Protein AF-A0A268TTD3-F1 (afdb_monomer_lite)

Foldseek 3Di:
DPPPVVLVVLQVCVVVVHAFEAEAAPPPVVVVVCVVVVSHDYYAYDDPDPPHPVNVVVCCVVVPD

Secondary structure (DSSP, 8-state):
---HHHHHHHHHHHHTT---EEEESS-HHHHHHHHHTT--SEEEES--STTSHHHHHHHHHHT--

Structure (mmCIF, N/CA/C/O backbone):
data_AF-A0A268TTD3-F1
#
_entry.id   AF-A0A268TTD3-F1
#
loop_
_atom_site.group_PDB
_atom_site.id
_atom_site.type_symbol
_atom_site.label_atom_id
_atom_site.label_alt_id
_atom_site.label_comp_id
_atom_site.label_asym_id
_atom_site.label_entity_id
_atom_site.label_seq_id
_atom_site.pdbx_PDB_ins_code
_atom_site.Cartn_x
_atom_site.Cartn_y
_atom_site.Cartn_z
_atom_site.occupancy
_atom_site.B_iso_or_equiv
_atom_site.auth_seq_id
_atom_site.auth_comp_id
_atom_site.auth_asym_id
_atom_site.auth_atom_id
_atom_site.pdbx_PDB_model_num
ATOM 1 N N . MET A 1 1 ? 3.453 18.167 -4.161 1.00 46.19 1 MET A N 1
ATOM 2 C CA . MET A 1 1 ? 2.323 18.367 -3.231 1.00 46.19 1 MET A CA 1
ATOM 3 C C . MET A 1 1 ? 1.283 17.320 -3.599 1.00 46.19 1 MET A C 1
ATOM 5 O O . MET A 1 1 ? 0.839 17.335 -4.733 1.00 46.19 1 MET A O 1
ATOM 9 N N . MET A 1 2 ? 0.999 16.345 -2.734 1.00 52.72 2 MET A N 1
ATOM 10 C CA . MET A 1 2 ? -0.106 15.406 -2.970 1.00 52.72 2 MET A CA 1
ATOM 11 C C . MET A 1 2 ? -1.390 16.196 -2.702 1.00 52.72 2 MET A C 1
ATOM 13 O O . MET A 1 2 ? -1.531 16.749 -1.608 1.00 52.72 2 MET A O 1
ATOM 17 N N . GLU A 1 3 ? -2.241 16.376 -3.710 1.00 53.31 3 GLU A N 1
ATOM 18 C CA . GLU A 1 3 ? -3.403 17.259 -3.605 1.00 53.31 3 GLU A CA 1
ATOM 19 C C . GLU A 1 3 ? -4.291 16.844 -2.424 1.00 53.31 3 GLU A C 1
ATOM 21 O O . GLU A 1 3 ? -4.624 15.672 -2.240 1.00 53.31 3 GLU A O 1
ATOM 26 N N . LYS A 1 4 ? -4.668 17.824 -1.590 1.00 58.38 4 LYS A N 1
ATOM 27 C CA . LYS A 1 4 ? -5.471 17.651 -0.360 1.00 58.38 4 LYS A CA 1
ATOM 28 C C . LYS A 1 4 ? -6.741 16.811 -0.567 1.00 58.38 4 LYS A C 1
ATOM 30 O O . LYS A 1 4 ? -7.265 16.266 0.403 1.00 58.38 4 LYS A O 1
ATOM 35 N N . GLN A 1 5 ? -7.236 16.725 -1.797 1.00 52.28 5 GLN A N 1
ATOM 36 C CA . GLN A 1 5 ? -8.433 15.990 -2.182 1.00 52.28 5 GLN A CA 1
ATOM 37 C C . GLN A 1 5 ? -8.238 14.467 -2.152 1.00 52.28 5 GLN A C 1
ATOM 39 O O . GLN A 1 5 ? -9.070 13.767 -1.578 1.00 52.28 5 GLN A O 1
ATOM 44 N N . THR A 1 6 ? -7.117 13.947 -2.655 1.00 59.41 6 THR A N 1
ATOM 45 C CA . THR A 1 6 ? -6.803 12.503 -2.633 1.00 59.41 6 THR A CA 1
ATOM 46 C C . THR A 1 6 ? -6.659 11.986 -1.200 1.00 59.41 6 THR A C 1
ATOM 48 O O . THR A 1 6 ? -7.156 10.918 -0.854 1.00 59.41 6 THR A O 1
ATOM 51 N N . TYR A 1 7 ? -6.080 12.801 -0.315 1.00 64.00 7 TYR A N 1
ATOM 52 C CA . TYR A 1 7 ? -5.948 12.479 1.107 1.00 64.00 7 TYR A CA 1
ATOM 53 C C . TYR A 1 7 ? -7.301 12.346 1.833 1.00 64.00 7 TYR A C 1
ATOM 55 O O . TYR A 1 7 ? -7.454 11.491 2.707 1.00 64.00 7 TYR A O 1
ATOM 63 N N . ARG A 1 8 ? -8.294 13.175 1.481 1.00 60.09 8 ARG A N 1
ATOM 64 C CA . ARG A 1 8 ? -9.633 13.110 2.092 1.00 60.09 8 ARG A CA 1
ATOM 65 C C . ARG A 1 8 ? -10.372 11.829 1.705 1.00 60.09 8 ARG A C 1
ATOM 67 O O . ARG 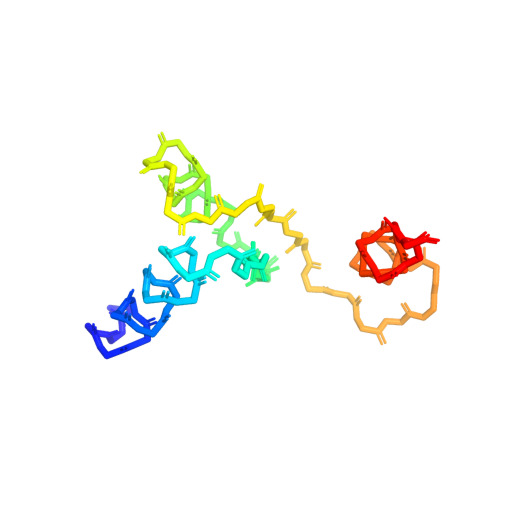A 1 8 ? -11.003 11.235 2.571 1.00 60.09 8 ARG A O 1
ATOM 74 N N . GLN A 1 9 ? -10.228 11.386 0.456 1.00 60.34 9 GLN A N 1
ATOM 75 C CA . GLN A 1 9 ? -10.863 10.163 -0.043 1.00 60.34 9 GLN A CA 1
ATOM 76 C C . GLN A 1 9 ? -10.312 8.909 0.650 1.00 60.34 9 GLN A C 1
ATOM 78 O O . GLN A 1 9 ? -11.082 8.107 1.165 1.00 60.34 9 GLN A O 1
ATOM 83 N N . MET A 1 10 ? -8.985 8.785 0.778 1.00 67.12 10 MET A N 1
ATOM 84 C CA . MET A 1 10 ? -8.371 7.637 1.468 1.00 67.12 10 MET A CA 1
ATOM 85 C C . MET A 1 10 ? -8.767 7.556 2.949 1.00 67.12 10 MET A C 1
ATOM 87 O O . MET A 1 10 ? -8.999 6.469 3.474 1.00 67.12 10 MET A O 1
ATOM 91 N N . LYS A 1 11 ? -8.876 8.708 3.625 1.00 62.91 11 LYS A N 1
ATOM 92 C CA . LYS A 1 11 ? -9.303 8.759 5.029 1.00 62.91 11 LYS A CA 1
ATOM 93 C C . LYS A 1 11 ? -10.757 8.301 5.203 1.00 62.91 11 LYS A C 1
ATOM 95 O O . LYS A 1 11 ? -11.024 7.577 6.156 1.00 62.91 11 LYS A O 1
ATOM 100 N N . ALA A 1 12 ? -11.654 8.717 4.306 1.00 61.03 12 ALA A N 1
ATOM 101 C CA . ALA A 1 12 ? -13.067 8.336 4.340 1.00 61.03 12 ALA A CA 1
ATOM 102 C C . ALA A 1 12 ? -13.250 6.822 4.146 1.00 61.03 12 ALA A C 1
ATOM 104 O O . ALA A 1 12 ? -13.871 6.169 4.981 1.00 61.03 12 ALA A O 1
ATOM 105 N N . ILE A 1 13 ? -12.589 6.252 3.132 1.00 65.44 13 ILE A N 1
ATOM 106 C CA . ILE A 1 13 ? -12.614 4.807 2.854 1.00 65.44 13 ILE A CA 1
ATOM 107 C C . ILE A 1 13 ? -12.188 4.011 4.092 1.00 65.44 13 ILE A C 1
ATOM 109 O O . ILE A 1 13 ? -12.860 3.064 4.488 1.00 65.44 13 ILE A O 1
ATOM 113 N N . LYS A 1 14 ? -11.104 4.428 4.757 1.00 68.00 14 LYS A N 1
ATOM 114 C CA . LYS A 1 14 ? -10.620 3.740 5.957 1.00 68.00 14 LYS A CA 1
ATOM 115 C C . LYS A 1 14 ? -11.583 3.844 7.145 1.00 68.00 14 LYS A C 1
ATOM 117 O O . LYS A 1 14 ? -11.709 2.884 7.900 1.00 68.00 14 LYS A O 1
ATOM 122 N N . SER A 1 15 ? -12.246 4.988 7.341 1.00 66.19 15 SER A N 1
ATOM 123 C CA . SER A 1 15 ? -13.224 5.146 8.431 1.00 66.19 15 SER A CA 1
ATOM 124 C C . SER A 1 15 ? -14.496 4.322 8.237 1.00 66.19 15 SER A C 1
ATOM 126 O O . SER A 1 15 ? -15.152 4.003 9.222 1.00 66.19 15 SER A O 1
ATOM 128 N N . GLU A 1 16 ? -14.815 3.951 6.999 1.00 75.19 16 GLU A N 1
ATOM 129 C CA . GLU A 1 16 ? -15.983 3.135 6.642 1.00 75.19 16 GLU A CA 1
ATOM 130 C C . GLU A 1 16 ? -15.665 1.625 6.614 1.00 75.19 16 GLU A C 1
ATOM 132 O O . GLU A 1 16 ? -16.485 0.823 6.182 1.00 75.19 16 GLU A O 1
ATOM 137 N N . GLY A 1 17 ? -14.477 1.218 7.085 1.00 75.56 17 GLY A N 1
ATOM 138 C CA . G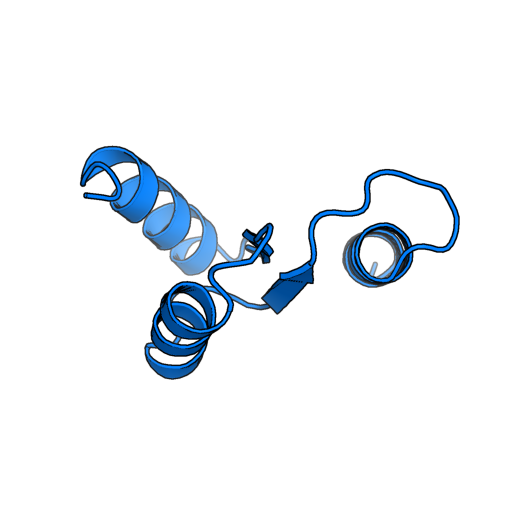LY A 1 17 ? -14.037 -0.183 7.101 1.00 75.56 17 GLY A CA 1
ATOM 139 C C . GLY A 1 17 ? -13.368 -0.654 5.806 1.00 75.56 17 GLY A C 1
ATOM 140 O O . GLY A 1 17 ? -12.934 -1.800 5.722 1.00 75.56 17 GLY A O 1
ATOM 141 N N . GLY A 1 18 ? -13.224 0.228 4.815 1.00 83.62 18 GLY A N 1
ATOM 142 C CA . GLY A 1 18 ? -12.518 -0.058 3.574 1.00 83.62 18 GLY A CA 1
ATOM 143 C C . GLY A 1 18 ? -11.007 -0.210 3.767 1.00 83.62 18 GLY A C 1
ATOM 144 O O . GLY A 1 18 ? -10.380 0.415 4.630 1.00 83.62 18 GLY A O 1
ATOM 145 N N . ILE A 1 19 ? -10.400 -1.039 2.920 1.00 88.38 19 ILE A N 1
ATOM 146 C CA . ILE A 1 19 ? -8.955 -1.264 2.898 1.00 88.38 19 ILE A CA 1
ATOM 147 C C . ILE A 1 19 ? -8.320 -0.329 1.870 1.00 88.38 19 ILE A C 1
ATOM 149 O O . 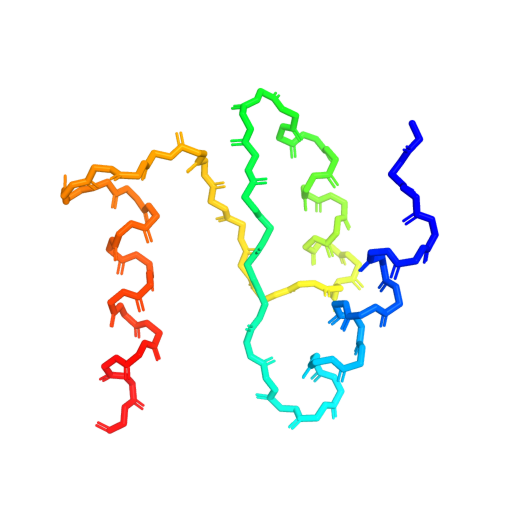ILE A 1 19 ? -8.742 -0.255 0.721 1.00 88.38 19 ILE A O 1
ATOM 153 N N . SER A 1 20 ? -7.276 0.387 2.284 1.00 90.12 20 SER A N 1
ATOM 154 C CA . SER A 1 20 ? -6.541 1.332 1.442 1.00 90.12 20 SER A CA 1
ATOM 155 C C . SER A 1 20 ? -5.071 0.935 1.296 1.00 90.12 20 SER A C 1
ATOM 157 O O . SER A 1 20 ? -4.392 0.616 2.279 1.00 90.12 20 SER A O 1
ATOM 159 N N . ILE A 1 21 ? -4.571 0.991 0.060 1.00 91.69 21 ILE A N 1
ATOM 160 C CA . ILE A 1 21 ? -3.183 0.686 -0.303 1.00 91.69 21 ILE A CA 1
ATOM 161 C C . ILE A 1 21 ? -2.560 1.944 -0.911 1.00 91.69 21 ILE A C 1
ATOM 163 O O . ILE A 1 21 ? -3.085 2.489 -1.880 1.00 91.69 21 ILE A O 1
ATOM 167 N N . ALA A 1 22 ? -1.441 2.420 -0.361 1.00 91.69 22 ALA A N 1
ATOM 168 C CA . ALA A 1 22 ? -0.653 3.461 -1.019 1.00 91.69 22 ALA A CA 1
ATOM 169 C C . ALA A 1 22 ? 0.371 2.828 -1.969 1.00 91.69 22 ALA A C 1
ATOM 171 O O . ALA A 1 22 ? 1.345 2.218 -1.520 1.00 91.69 22 ALA A O 1
ATOM 172 N N . VAL A 1 23 ? 0.158 3.002 -3.273 1.00 92.50 23 VAL A N 1
ATOM 173 C CA . VAL A 1 23 ? 1.070 2.523 -4.318 1.00 92.50 23 VAL A CA 1
ATOM 174 C C . VAL A 1 23 ? 2.103 3.605 -4.643 1.00 92.50 23 VAL A C 1
ATOM 176 O O . VAL A 1 23 ? 1.743 4.775 -4.784 1.00 92.50 23 VAL A O 1
ATOM 179 N N . TYR A 1 24 ? 3.384 3.242 -4.729 1.00 91.81 24 TYR A N 1
ATOM 180 C CA . TYR A 1 24 ? 4.477 4.190 -4.982 1.00 91.81 24 TYR A CA 1
ATOM 181 C C . TYR A 1 24 ? 5.484 3.681 -6.011 1.00 91.81 24 TYR A C 1
ATOM 183 O O . TYR A 1 24 ? 5.774 2.496 -6.067 1.00 91.81 24 TYR A O 1
ATOM 191 N N . ASP A 1 25 ? 6.063 4.594 -6.781 1.00 88.19 25 ASP A N 1
ATOM 192 C CA . ASP A 1 25 ? 7.164 4.333 -7.710 1.00 88.19 25 ASP A CA 1
ATOM 193 C C . ASP A 1 25 ? 8.512 4.264 -6.963 1.00 88.19 25 ASP A C 1
ATOM 195 O O . ASP A 1 25 ? 9.011 3.187 -6.639 1.00 88.19 25 ASP A O 1
ATOM 199 N N . ASP A 1 26 ? 9.034 5.425 -6.574 1.00 86.31 26 ASP A N 1
ATOM 200 C CA . ASP A 1 26 ? 10.326 5.632 -5.921 1.00 86.31 26 ASP A CA 1
ATOM 201 C C . ASP A 1 26 ? 10.168 6.381 -4.584 1.00 86.31 26 ASP A C 1
ATOM 203 O O . ASP A 1 26 ? 11.089 6.482 -3.769 1.00 86.31 26 ASP A O 1
ATOM 207 N N . LYS A 1 27 ? 8.966 6.904 -4.300 1.00 83.50 27 LYS A N 1
ATOM 208 C CA . LYS A 1 27 ? 8.680 7.756 -3.130 1.00 83.50 27 LYS A CA 1
ATOM 209 C C . LYS A 1 27 ? 8.330 6.972 -1.861 1.00 83.50 27 LYS A C 1
ATOM 211 O O . LYS A 1 27 ? 7.389 7.328 -1.145 1.00 83.50 27 LYS A O 1
ATOM 216 N N . ILE A 1 28 ? 9.133 5.965 -1.512 1.00 88.94 28 ILE A N 1
ATOM 217 C CA . ILE A 1 28 ? 8.893 5.098 -0.342 1.00 88.94 28 ILE A CA 1
ATOM 218 C C . ILE A 1 28 ? 8.738 5.885 0.974 1.00 88.94 28 ILE A C 1
ATOM 220 O O . ILE A 1 28 ? 7.880 5.582 1.802 1.00 88.94 28 ILE A O 1
ATOM 224 N N . LYS A 1 29 ? 9.512 6.965 1.158 1.00 89.56 29 LYS A N 1
ATOM 225 C CA . LYS A 1 29 ? 9.467 7.792 2.378 1.00 89.56 29 LYS A CA 1
ATOM 226 C C . LYS A 1 29 ? 8.097 8.442 2.598 1.00 89.56 29 LYS A C 1
ATOM 228 O O . LYS A 1 29 ? 7.638 8.527 3.734 1.00 89.56 29 LYS A O 1
ATOM 233 N N . ALA A 1 30 ? 7.432 8.885 1.529 1.00 86.00 30 ALA A N 1
ATOM 234 C CA . ALA A 1 30 ? 6.134 9.545 1.633 1.00 86.00 30 ALA A CA 1
ATOM 235 C C . ALA A 1 30 ? 5.041 8.562 2.076 1.00 86.00 30 ALA A C 1
ATOM 237 O O . ALA A 1 30 ? 4.259 8.876 2.972 1.00 86.00 30 ALA A O 1
ATOM 238 N N . VAL A 1 31 ? 5.023 7.353 1.509 1.00 88.38 31 VAL A N 1
ATOM 239 C CA . VAL A 1 31 ? 4.028 6.332 1.868 1.00 88.38 31 VAL A CA 1
ATOM 240 C C . V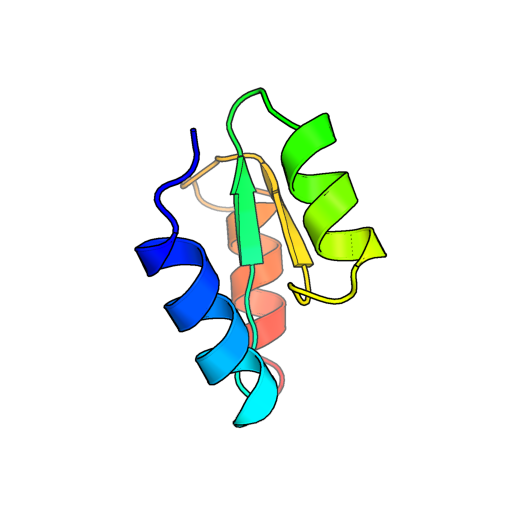AL A 1 31 ? 4.279 5.721 3.246 1.00 88.38 31 VAL A C 1
ATOM 242 O O . VAL A 1 31 ? 3.323 5.428 3.960 1.00 88.38 31 VAL A O 1
ATOM 245 N N . GLN A 1 32 ? 5.537 5.626 3.692 1.00 90.62 32 GLN A N 1
ATOM 246 C CA . GLN A 1 32 ? 5.853 5.208 5.062 1.00 90.62 32 GLN A CA 1
ATOM 247 C C . GLN A 1 32 ? 5.274 6.167 6.107 1.00 90.62 32 GLN A C 1
ATOM 249 O O . GLN A 1 32 ? 4.815 5.723 7.157 1.00 90.62 32 GLN A O 1
ATOM 254 N N . ILE A 1 33 ? 5.259 7.476 5.831 1.00 90.50 33 ILE A N 1
ATOM 255 C CA . ILE A 1 33 ? 4.612 8.456 6.715 1.00 90.50 33 ILE A CA 1
ATOM 256 C C . ILE A 1 33 ? 3.105 8.191 6.788 1.00 90.50 33 ILE A C 1
ATOM 258 O O . ILE A 1 33 ? 2.539 8.228 7.879 1.00 90.50 33 ILE A O 1
ATOM 262 N N . LEU A 1 34 ? 2.456 7.884 5.660 1.00 87.44 34 LEU A N 1
ATOM 263 C CA . LEU A 1 34 ? 1.025 7.560 5.631 1.00 87.44 34 LEU A CA 1
ATOM 264 C C . LEU A 1 34 ? 0.713 6.308 6.455 1.00 87.44 34 LEU A C 1
ATOM 266 O O . LEU A 1 34 ? -0.244 6.314 7.231 1.00 87.44 34 LEU A O 1
ATOM 270 N N . LEU A 1 35 ? 1.539 5.268 6.328 1.00 90.38 35 LEU A N 1
ATOM 271 C CA . LEU A 1 35 ? 1.393 4.035 7.097 1.00 90.38 35 LEU A CA 1
ATOM 272 C C . LEU A 1 35 ? 1.580 4.288 8.600 1.00 90.38 35 LEU A C 1
ATOM 274 O O . LEU A 1 35 ? 0.721 3.920 9.394 1.00 90.38 35 LEU A O 1
ATOM 278 N N . LYS A 1 36 ? 2.644 5.006 8.992 1.00 90.50 36 LYS A N 1
ATOM 279 C CA . LYS A 1 36 ? 2.917 5.373 10.396 1.00 90.50 36 LYS A CA 1
ATOM 280 C C . LYS A 1 36 ? 1.813 6.222 11.019 1.00 90.50 36 LYS A C 1
ATOM 282 O O . LYS A 1 36 ? 1.510 6.076 12.194 1.00 90.50 36 LYS A O 1
ATOM 287 N N . GLN A 1 37 ? 1.201 7.105 10.234 1.00 89.12 37 GLN A N 1
ATOM 288 C CA . GLN A 1 37 ? 0.070 7.927 10.669 1.00 89.12 37 GLN A CA 1
ATOM 289 C C . GLN A 1 37 ? -1.260 7.158 10.666 1.00 89.12 37 GLN A C 1
ATOM 291 O O . GLN A 1 37 ? -2.313 7.770 10.835 1.00 89.12 37 GLN A O 1
ATOM 296 N N . ASN A 1 38 ? -1.225 5.840 10.438 1.00 86.38 38 ASN A N 1
ATOM 297 C CA . ASN A 1 38 ? -2.389 4.973 10.319 1.00 86.38 38 ASN A CA 1
ATOM 298 C C . ASN A 1 38 ? -3.416 5.507 9.300 1.00 86.38 38 ASN A C 1
ATOM 300 O O . ASN A 1 38 ? -4.621 5.330 9.464 1.00 86.38 38 ASN A O 1
ATOM 304 N N . LYS A 1 39 ? -2.955 6.170 8.234 1.00 85.00 39 LYS A N 1
ATOM 305 C CA . LYS A 1 39 ? -3.817 6.747 7.187 1.00 85.00 39 LYS A CA 1
ATOM 306 C C . LYS A 1 39 ? -4.15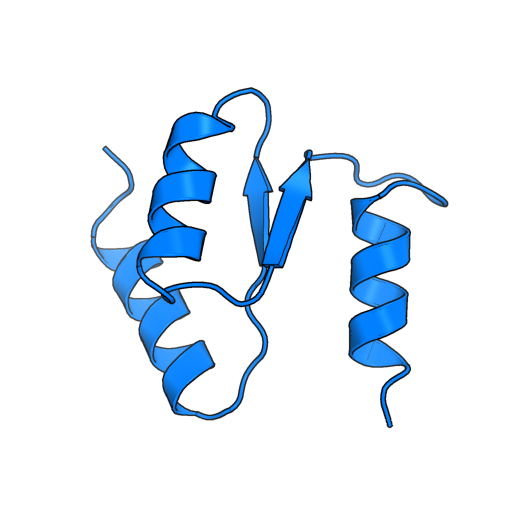3 5.759 6.084 1.00 85.00 39 LYS A C 1
ATOM 308 O O . LYS A 1 39 ? -5.167 5.929 5.424 1.00 85.00 39 LYS A O 1
ATOM 313 N N . VAL A 1 40 ? -3.309 4.746 5.911 1.00 89.94 40 VAL A N 1
ATOM 314 C CA . VAL A 1 40 ? -3.515 3.630 4.982 1.00 89.94 40 VAL A CA 1
ATOM 315 C C . VAL A 1 40 ? -3.388 2.301 5.714 1.00 89.94 40 VAL A C 1
ATOM 317 O O . VAL A 1 40 ? -2.949 2.283 6.866 1.00 89.94 40 VAL A O 1
ATOM 320 N N . ASN A 1 41 ? -3.836 1.209 5.104 1.00 91.88 41 ASN A N 1
ATOM 321 C CA . ASN A 1 41 ? -3.717 -0.138 5.671 1.00 91.88 41 ASN A CA 1
ATOM 322 C C . ASN A 1 41 ? -2.413 -0.795 5.214 1.00 91.88 41 ASN A C 1
ATOM 324 O O . ASN A 1 41 ? -1.718 -1.407 6.019 1.00 91.88 41 ASN A O 1
ATOM 328 N N . TYR A 1 42 ? -2.066 -0.602 3.940 1.00 93.19 42 TYR A N 1
ATOM 329 C CA . TYR A 1 42 ? -0.892 -1.196 3.315 1.00 93.19 42 TYR A CA 1
ATOM 330 C C . TYR A 1 42 ? -0.165 -0.189 2.423 1.00 93.19 42 TYR A C 1
ATOM 332 O O . TYR A 1 42 ? -0.708 0.850 2.034 1.00 93.19 42 TYR A O 1
ATOM 340 N N . ILE A 1 43 ? 1.079 -0.514 2.086 1.00 94.00 43 ILE A N 1
ATOM 341 C CA . ILE A 1 43 ? 1.869 0.178 1.068 1.00 94.00 43 ILE A CA 1
ATOM 342 C C . ILE A 1 43 ? 2.449 -0.875 0.127 1.00 94.00 43 ILE A C 1
ATOM 344 O O . ILE A 1 43 ? 2.794 -1.963 0.581 1.00 94.00 43 ILE A O 1
ATOM 348 N N . ALA A 1 44 ? 2.576 -0.556 -1.155 1.00 94.56 44 ALA A N 1
ATOM 349 C CA . ALA A 1 44 ? 3.146 -1.465 -2.147 1.00 94.56 44 ALA A CA 1
ATOM 350 C C . ALA A 1 44 ? 3.880 -0.678 -3.233 1.00 94.56 44 ALA A C 1
ATOM 352 O O . ALA A 1 44 ? 3.480 0.437 -3.575 1.00 94.56 44 ALA A O 1
ATOM 353 N N . LYS A 1 45 ? 4.966 -1.241 -3.768 1.00 93.94 45 LYS A N 1
ATOM 354 C CA . LYS A 1 45 ? 5.648 -0.636 -4.915 1.00 93.94 45 LYS A CA 1
ATOM 355 C C . LYS A 1 45 ? 4.779 -0.806 -6.165 1.00 93.94 45 LYS A C 1
ATOM 357 O O . LYS A 1 45 ? 4.067 -1.796 -6.303 1.00 93.94 45 LYS A O 1
ATOM 362 N N . ALA A 1 46 ? 4.823 0.165 -7.067 1.00 92.44 46 ALA A N 1
ATOM 363 C CA . ALA A 1 46 ? 4.136 0.116 -8.342 1.00 92.44 46 ALA A CA 1
ATOM 364 C C . ALA A 1 46 ? 4.700 -1.038 -9.177 1.00 92.44 46 ALA A C 1
ATOM 366 O O . ALA A 1 46 ? 5.846 -1.003 -9.622 1.00 92.44 46 ALA A O 1
ATOM 367 N N . GLY A 1 47 ? 3.874 -2.058 -9.371 1.00 91.38 47 GLY A N 1
ATOM 368 C CA . GLY A 1 47 ? 4.142 -3.199 -10.230 1.00 91.38 47 GLY A CA 1
ATOM 369 C C . GLY A 1 47 ? 2.811 -3.836 -10.591 1.00 91.38 47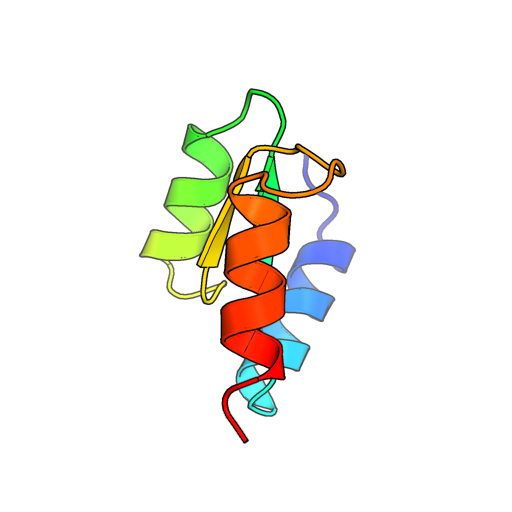 GLY A C 1
ATOM 370 O O . GLY A 1 47 ? 2.251 -4.568 -9.791 1.00 91.38 47 GLY A O 1
ATOM 371 N N . TYR A 1 48 ? 2.274 -3.527 -11.768 1.00 87.69 48 TYR A N 1
ATOM 372 C CA . TYR A 1 48 ? 0.937 -3.971 -12.197 1.00 87.69 48 TYR A CA 1
ATOM 373 C C . TYR A 1 48 ? 0.977 -5.264 -13.019 1.00 87.69 48 TYR A C 1
ATOM 375 O O . TYR A 1 48 ? 0.141 -5.483 -13.890 1.00 87.69 48 TYR A O 1
ATOM 383 N N . ASN A 1 49 ? 1.981 -6.093 -12.760 1.00 93.38 49 ASN A N 1
ATOM 384 C CA . ASN A 1 49 ? 2.179 -7.360 -13.443 1.00 93.38 49 ASN A CA 1
ATOM 385 C C . ASN A 1 49 ? 1.710 -8.495 -12.531 1.00 93.38 49 ASN A C 1
ATOM 387 O O . ASN A 1 49 ? 1.672 -8.326 -11.311 1.00 93.38 49 ASN A O 1
ATOM 391 N N . GLU A 1 50 ? 1.395 -9.640 -13.126 1.00 93.38 50 GLU A N 1
ATOM 392 C CA . GLU A 1 50 ? 1.120 -10.868 -12.380 1.00 93.38 50 GLU A CA 1
ATOM 393 C C . GLU A 1 50 ? 2.310 -11.234 -11.480 1.00 93.38 50 GLU A C 1
ATOM 395 O O . GLU A 1 50 ? 3.466 -10.969 -11.827 1.00 93.38 50 GLU A O 1
ATOM 400 N N . ASP A 1 51 ? 2.010 -11.773 -10.297 1.00 93.38 51 ASP A N 1
ATOM 401 C CA . ASP A 1 51 ? 2.976 -12.195 -9.273 1.00 93.38 51 ASP A CA 1
ATOM 402 C C . ASP A 1 51 ? 3.847 -11.070 -8.689 1.00 93.38 51 ASP A C 1
ATOM 404 O O . ASP A 1 51 ? 4.810 -11.320 -7.961 1.00 93.38 51 ASP A O 1
ATOM 408 N N . SER A 1 52 ? 3.510 -9.806 -8.954 1.00 94.31 52 SER A N 1
ATOM 409 C CA . SER A 1 52 ? 4.136 -8.682 -8.265 1.00 94.31 52 SER A CA 1
ATOM 410 C C . SER A 1 52 ? 3.704 -8.615 -6.796 1.00 94.31 52 SER A C 1
ATOM 412 O O . SER A 1 52 ? 2.630 -9.084 -6.415 1.00 94.31 52 SER A O 1
ATOM 414 N N . ASP A 1 53 ? 4.483 -7.910 -5.971 1.00 91.88 53 ASP A N 1
ATOM 415 C CA . ASP A 1 53 ? 4.103 -7.621 -4.580 1.00 91.88 53 ASP A CA 1
ATOM 416 C C . ASP A 1 53 ? 2.714 -6.966 -4.472 1.00 91.88 53 ASP A C 1
ATOM 418 O O . ASP A 1 53 ? 1.975 -7.211 -3.518 1.00 91.88 53 ASP A O 1
ATOM 422 N N . LEU A 1 54 ? 2.352 -6.119 -5.444 1.00 94.31 54 LEU A N 1
ATOM 423 C CA . LEU A 1 54 ? 1.056 -5.446 -5.475 1.00 94.31 54 LEU A CA 1
ATOM 424 C C . LEU A 1 54 ? -0.072 -6.418 -5.840 1.00 94.31 54 LEU A C 1
ATOM 426 O O . LEU A 1 54 ? -1.121 -6.378 -5.200 1.00 94.31 54 LEU A O 1
ATOM 430 N N . ASP A 1 55 ? 0.142 -7.286 -6.828 1.00 94.50 55 ASP A N 1
ATOM 431 C CA . ASP A 1 55 ? -0.823 -8.309 -7.240 1.00 94.50 55 ASP A CA 1
ATOM 432 C C . ASP A 1 55 ? -1.099 -9.300 -6.099 1.00 94.50 55 ASP A C 1
ATOM 434 O O . ASP A 1 55 ? -2.250 -9.502 -5.702 1.00 94.50 55 ASP A O 1
ATOM 438 N N . ILE A 1 56 ? -0.037 -9.824 -5.480 1.00 94.88 56 ILE A N 1
ATOM 439 C CA . ILE A 1 56 ? -0.123 -10.730 -4.328 1.00 94.88 56 ILE A CA 1
ATOM 440 C C . ILE A 1 56 ? -0.869 -10.060 -3.169 1.00 94.88 56 ILE A C 1
ATOM 442 O O . ILE A 1 56 ? -1.771 -10.657 -2.574 1.00 94.88 56 ILE A O 1
ATOM 446 N N . LEU A 1 57 ? -0.533 -8.803 -2.857 1.00 94.19 57 LEU A N 1
ATOM 447 C CA . LEU A 1 57 ? -1.195 -8.048 -1.796 1.00 94.19 57 LEU A CA 1
ATOM 448 C C . LEU A 1 57 ? -2.693 -7.880 -2.073 1.00 94.19 57 LEU A C 1
ATOM 450 O O . LEU A 1 57 ? -3.504 -8.156 -1.188 1.00 94.19 57 LEU A O 1
ATOM 454 N N . ILE A 1 58 ? -3.070 -7.452 -3.280 1.00 92.19 58 ILE A N 1
ATOM 455 C CA . ILE A 1 58 ? -4.474 -7.256 -3.664 1.00 92.19 58 ILE A CA 1
ATOM 456 C C . ILE A 1 58 ? -5.243 -8.574 -3.556 1.00 92.19 58 ILE A C 1
ATOM 458 O O . ILE A 1 58 ? -6.284 -8.613 -2.900 1.00 92.19 58 ILE A O 1
ATOM 462 N N . LYS A 1 59 ? -4.709 -9.664 -4.120 1.00 93.81 59 LYS A N 1
ATOM 463 C CA . LYS A 1 59 ? -5.316 -10.999 -4.025 1.00 93.81 59 LYS A CA 1
ATOM 464 C C . LYS A 1 59 ? -5.508 -11.422 -2.567 1.00 93.81 59 LYS A C 1
ATOM 466 O O . LYS A 1 59 ? -6.580 -11.899 -2.217 1.00 93.81 59 LYS A O 1
ATOM 471 N N . SER A 1 60 ? -4.524 -11.184 -1.695 1.00 92.25 60 SER A N 1
ATOM 472 C CA . SER A 1 60 ? -4.629 -11.513 -0.262 1.00 92.25 60 SER A CA 1
ATOM 473 C C . SER A 1 60 ? -5.687 -10.699 0.494 1.00 92.25 60 SER A C 1
ATOM 475 O O . SER A 1 60 ? -6.215 -11.159 1.504 1.00 92.25 60 SER A O 1
ATOM 477 N N . ILE A 1 61 ? -5.978 -9.482 0.026 1.00 91.50 61 ILE A N 1
ATOM 478 C CA . ILE A 1 61 ? -6.982 -8.591 0.612 1.00 91.50 61 ILE A CA 1
ATOM 479 C C . ILE A 1 61 ? -8.383 -8.996 0.158 1.00 91.50 61 ILE A C 1
ATOM 481 O O . ILE A 1 61 ? -9.288 -9.036 0.984 1.00 91.50 61 ILE A O 1
ATOM 485 N N . ILE A 1 62 ? -8.552 -9.289 -1.135 1.00 88.69 62 ILE A N 1
ATOM 486 C CA . ILE A 1 62 ? -9.847 -9.646 -1.728 1.00 88.69 62 ILE A CA 1
ATOM 487 C C . ILE A 1 62 ? -10.262 -11.063 -1.323 1.00 88.69 62 ILE A C 1
ATOM 489 O O . ILE A 1 62 ? -11.403 -11.270 -0.942 1.00 88.69 62 ILE A O 1
ATOM 493 N N . ASN A 1 63 ? -9.336 -12.025 -1.322 1.00 84.19 63 ASN A N 1
ATOM 494 C CA . ASN A 1 63 ? -9.620 -13.411 -0.923 1.00 84.19 63 ASN A CA 1
ATOM 495 C C . ASN A 1 63 ? -9.796 -13.589 0.594 1.00 84.19 63 ASN A C 1
ATOM 497 O O . ASN A 1 63 ? -9.785 -14.715 1.081 1.00 84.19 63 ASN A O 1
ATOM 501 N N . LYS A 1 64 ? -9.888 -12.503 1.365 1.00 63.47 64 LYS A N 1
ATOM 502 C CA . LYS A 1 64 ? -10.023 -12.554 2.823 1.00 63.47 64 LYS A CA 1
ATOM 503 C C . LYS A 1 64 ? -11.479 -12.722 3.288 1.00 63.47 64 LYS A C 1
ATOM 505 O O . LYS A 1 64 ? -11.771 -12.397 4.438 1.00 63.47 64 LYS A O 1
ATOM 510 N N . GLU A 1 65 ? -12.350 -13.215 2.409 1.00 47.44 65 GLU A N 1
ATOM 511 C CA . GLU A 1 65 ? -13.753 -13.558 2.682 1.00 47.44 65 GLU A CA 1
ATOM 512 C C . GLU A 1 65 ? -13.938 -15.060 2.922 1.00 47.44 65 GLU A C 1
ATOM 514 O O . GLU A 1 65 ? -13.416 -15.866 2.117 1.00 47.44 65 GLU A O 1
#

pLDDT: mean 81.93, std 14.35, range [46.19, 94.88]

Sequence (65 aa):
MMEKQTYRQMKAIKSEGGISIAVYDDKIKAVQILLKQNKVNYIAKAGYNEDSDLDILIKSIINKE

Radius of gyration: 12.16 Å; chains: 1; bounding box: 26×32×24 Å